Protein AF-X0STM4-F1 (afdb_monomer)

pLDDT: mean 81.21, std 16.8, range [36.16, 96.81]

Nearest PDB structures (foldseek):
  4l4u-assembly1_A-2  TM=7.557E-01  e=5.645E-04  Aquifex aeolicus VF5
  1dbw-assembly2_B  TM=6.525E-01  e=2.126E-03  Sinorhizobium meliloti
  6swl-assembly2_B  TM=6.827E-01  e=7.056E-03  Geobacillus stearothermophilus
  3f7a-assembly1_A  TM=6.400E-01  e=3.997E-03  Pseudomonas aeruginosa
  3f7a-assembly1_B  TM=6.218E-01  e=8.006E-03  Pseudomonas aeruginosa

Mean predicted aligned error: 7.78 Å

Solvent-accessible surface area (backbone atoms only — not comparable to full-atom values): 7957 Å² total; per-residue (Å²): 134,85,77,78,78,85,72,67,66,60,33,35,39,40,41,40,48,87,86,36,68,68,45,47,50,49,52,50,53,37,49,76,72,69,43,54,68,48,82,19,71,40,61,68,56,42,50,54,55,50,74,72,52,88,76,52,46,34,36,38,37,33,41,43,72,66,57,36,70,64,80,40,54,54,46,51,53,36,40,77,68,68,31,45,41,39,25,42,46,62,90,88,42,80,89,40,54,70,55,53,50,57,43,45,75,47,70,33,46,76,33,76,49,81,77,54,51,57,58,55,52,50,57,53,60,71,64,50,80,74,76,84,80,79,88,126

Structure (mmCIF, N/CA/C/O backbone):
data_AF-X0STM4-F1
#
_entry.id   AF-X0STM4-F1
#
loop_
_atom_site.group_PDB
_atom_site.id
_atom_site.type_symbol
_atom_site.label_atom_id
_atom_site.label_alt_id
_atom_site.label_comp_id
_atom_site.label_asym_id
_atom_site.label_entity_id
_atom_site.label_seq_id
_atom_site.pdbx_PDB_ins_code
_atom_site.Cartn_x
_atom_site.Cartn_y
_atom_site.Cartn_z
_atom_site.occupancy
_atom_site.B_iso_or_equiv
_atom_site.auth_seq_id
_atom_site.auth_comp_id
_atom_site.auth_asym_id
_atom_site.auth_atom_id
_atom_site.pdbx_PDB_model_num
ATOM 1 N N . MET A 1 1 ? -15.332 -10.394 30.624 1.00 36.81 1 MET A N 1
ATOM 2 C CA . MET A 1 1 ? -15.419 -10.457 29.145 1.00 36.81 1 MET A CA 1
ATOM 3 C C . MET A 1 1 ? -15.207 -9.053 28.609 1.00 36.81 1 MET A C 1
ATOM 5 O O . MET A 1 1 ? -16.151 -8.272 28.599 1.00 36.81 1 MET A O 1
ATOM 9 N N . GLY A 1 2 ? -13.966 -8.703 28.261 1.00 36.59 2 GLY A N 1
ATOM 10 C CA . GLY A 1 2 ? -13.663 -7.409 27.650 1.00 36.59 2 GLY A CA 1
ATOM 11 C C . GLY A 1 2 ? -14.336 -7.312 26.284 1.00 36.59 2 GLY A C 1
ATOM 12 O O . GLY A 1 2 ? -14.227 -8.229 25.470 1.00 36.59 2 GLY A O 1
ATOM 13 N N . LYS A 1 3 ? -15.093 -6.240 26.055 1.00 36.16 3 LYS A N 1
ATOM 14 C CA . LYS A 1 3 ? -15.636 -5.920 24.735 1.00 36.16 3 LYS A CA 1
ATOM 15 C C . LYS A 1 3 ? -14.499 -5.309 23.918 1.00 36.16 3 LYS A C 1
ATOM 17 O O . LYS A 1 3 ? -13.994 -4.257 24.289 1.00 36.16 3 LYS A O 1
ATOM 22 N N . PHE A 1 4 ? -14.104 -5.967 22.831 1.00 38.66 4 PHE A N 1
ATOM 23 C CA . PHE A 1 4 ? -13.282 -5.340 21.798 1.00 38.66 4 PHE A CA 1
ATOM 24 C C . PHE A 1 4 ? -14.037 -4.123 21.260 1.00 38.66 4 PHE A C 1
ATOM 26 O O . PHE A 1 4 ? -15.178 -4.271 20.821 1.00 38.66 4 PHE A O 1
ATOM 33 N N . SER A 1 5 ? -13.422 -2.942 21.278 1.00 39.78 5 SER A N 1
ATOM 34 C CA . SER A 1 5 ? -13.882 -1.834 20.441 1.00 39.78 5 SER A CA 1
ATOM 35 C C . SER A 1 5 ? -13.551 -2.206 18.989 1.00 39.78 5 SER A C 1
ATOM 37 O O . SER A 1 5 ? -12.372 -2.341 18.662 1.00 39.78 5 SER A O 1
ATOM 39 N N . PRO A 1 6 ? -14.540 -2.430 18.108 1.00 45.16 6 PRO A N 1
ATOM 40 C CA . PRO A 1 6 ? -14.323 -2.904 16.737 1.00 45.16 6 PRO A CA 1
ATOM 41 C C . PRO A 1 6 ? -13.684 -1.855 15.800 1.00 45.16 6 PRO A C 1
ATOM 43 O O . PRO A 1 6 ? -13.515 -2.116 14.611 1.00 45.16 6 PRO A O 1
ATOM 46 N N . ASP A 1 7 ? -13.316 -0.682 16.318 1.00 49.53 7 ASP A N 1
ATOM 47 C CA . ASP A 1 7 ? -13.129 0.542 15.533 1.00 49.53 7 ASP A CA 1
ATOM 48 C C . ASP A 1 7 ? -11.681 0.834 15.085 1.00 49.53 7 ASP A C 1
ATOM 50 O O . ASP A 1 7 ? -11.424 1.896 14.526 1.00 49.53 7 ASP A O 1
ATOM 54 N N . MET A 1 8 ? -10.720 -0.079 15.284 1.00 58.56 8 MET A N 1
ATOM 55 C CA . MET A 1 8 ? -9.301 0.156 14.929 1.00 58.56 8 MET A CA 1
ATOM 56 C C . MET A 1 8 ? -8.612 -0.999 14.181 1.00 58.56 8 MET A C 1
ATOM 58 O O . MET A 1 8 ? -7.390 -1.139 14.237 1.00 58.56 8 MET A O 1
ATOM 62 N N . GLN A 1 9 ? -9.359 -1.825 13.443 1.00 76.75 9 GLN A N 1
ATOM 63 C CA . GLN A 1 9 ? -8.723 -2.802 12.550 1.00 76.75 9 GLN A CA 1
ATOM 64 C C . GLN A 1 9 ? -8.024 -2.101 11.379 1.00 76.75 9 GLN A C 1
ATOM 66 O O . GLN A 1 9 ? -8.617 -1.255 10.709 1.00 76.75 9 GLN A O 1
ATOM 71 N N . LEU A 1 10 ? -6.763 -2.478 11.138 1.00 86.25 10 LEU A N 1
ATOM 72 C CA . LEU A 1 10 ? -5.997 -2.037 9.978 1.00 86.25 10 LEU A CA 1
ATOM 73 C C . LEU A 1 10 ? -6.745 -2.429 8.699 1.00 86.25 10 LEU A C 1
ATOM 75 O O . LEU A 1 10 ? -7.103 -3.590 8.497 1.00 86.25 10 LEU A O 1
ATOM 79 N N . TYR A 1 11 ? -6.977 -1.447 7.843 1.00 90.38 11 TYR A N 1
ATOM 80 C CA . TYR A 1 11 ? -7.672 -1.604 6.576 1.00 90.38 11 TYR A CA 1
ATOM 81 C C . TYR A 1 11 ? -6.758 -1.169 5.436 1.00 90.38 11 TYR A C 1
ATOM 83 O O . TYR A 1 11 ? -6.119 -0.120 5.521 1.00 90.38 11 TYR A O 1
ATOM 91 N N . ALA A 1 12 ? -6.688 -1.957 4.365 1.00 94.25 12 ALA A N 1
ATOM 92 C CA . ALA A 1 12 ? -5.784 -1.674 3.259 1.00 94.25 12 ALA A CA 1
ATOM 93 C C . ALA A 1 12 ? -6.503 -1.138 2.010 1.00 94.25 12 ALA A C 1
ATOM 95 O O . ALA A 1 12 ? -7.576 -1.594 1.620 1.00 94.25 12 ALA A O 1
ATOM 96 N N . ILE A 1 13 ? -5.876 -0.183 1.334 1.00 95.06 13 ILE A N 1
ATOM 97 C CA . ILE A 1 13 ? -6.258 0.260 -0.006 1.00 95.06 13 ILE A CA 1
ATOM 98 C C . ILE A 1 13 ? -5.121 -0.133 -0.938 1.00 95.06 13 ILE A C 1
ATOM 100 O O . ILE A 1 13 ? -4.030 0.426 -0.854 1.00 95.06 13 ILE A O 1
ATOM 104 N N . VAL A 1 14 ? -5.373 -1.090 -1.824 1.00 96.56 14 VAL A N 1
ATOM 105 C CA . VAL A 1 14 ? -4.402 -1.520 -2.834 1.00 96.56 14 VAL A CA 1
ATOM 106 C C . VAL A 1 14 ? -4.652 -0.723 -4.105 1.00 96.56 14 VAL A C 1
ATOM 108 O O . VAL A 1 14 ? -5.790 -0.631 -4.559 1.00 96.56 14 VAL A O 1
ATOM 111 N N . VAL A 1 15 ? -3.607 -0.129 -4.671 1.00 95.12 15 VAL A N 1
ATOM 112 C CA . VAL A 1 15 ? -3.684 0.751 -5.838 1.00 95.12 15 VAL A CA 1
ATOM 113 C C . VAL A 1 15 ? -2.929 0.116 -7.000 1.00 95.12 15 VAL A C 1
ATOM 115 O O . VAL A 1 15 ? -1.712 -0.055 -6.927 1.00 95.12 15 VAL A O 1
ATOM 118 N N . GLY A 1 16 ? -3.652 -0.229 -8.065 1.00 93.50 16 GLY A N 1
ATOM 119 C CA . GLY A 1 16 ? -3.102 -0.906 -9.236 1.00 93.50 1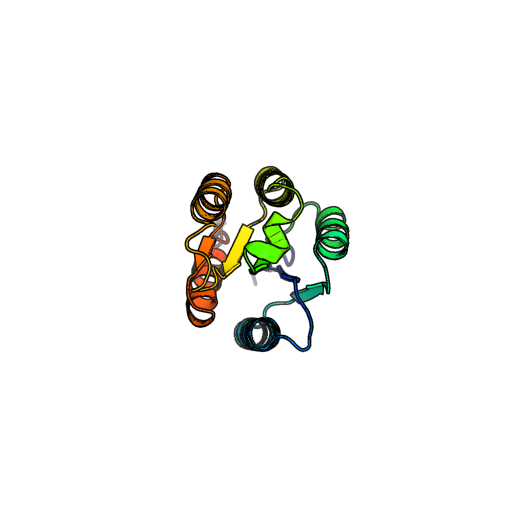6 GLY A CA 1
ATOM 120 C C . GLY A 1 16 ? -4.138 -1.714 -10.016 1.00 93.50 16 GLY A C 1
ATOM 121 O O . GLY A 1 16 ? -5.293 -1.847 -9.617 1.00 93.50 16 GLY A O 1
ATOM 122 N N . SER A 1 17 ? -3.716 -2.258 -11.155 1.00 93.38 17 SER A N 1
ATOM 123 C CA . SER A 1 17 ? -4.557 -3.133 -11.978 1.00 93.38 17 SER A CA 1
ATOM 124 C C . SER A 1 17 ? -4.714 -4.510 -11.331 1.00 93.38 17 SER A C 1
ATOM 126 O O . SER A 1 17 ? -3.734 -5.079 -10.863 1.00 93.38 17 SER A O 1
ATOM 128 N N . SER A 1 18 ? -5.908 -5.108 -11.387 1.00 91.25 18 SER A N 1
ATOM 129 C CA . SER A 1 18 ? -6.123 -6.502 -10.956 1.00 91.25 18 SER A CA 1
ATOM 130 C C . SER A 1 18 ? -5.373 -7.535 -11.804 1.00 91.25 18 SER A C 1
ATOM 132 O O . SER A 1 18 ? -5.297 -8.693 -11.411 1.00 91.25 18 SER A O 1
ATOM 134 N N . ALA A 1 19 ? -4.850 -7.134 -12.966 1.00 92.94 19 ALA A N 1
ATOM 135 C CA . ALA A 1 19 ? -3.999 -7.966 -13.811 1.00 92.94 19 ALA A CA 1
ATOM 136 C C . ALA A 1 19 ? -2.499 -7.830 -13.479 1.00 92.94 19 ALA A C 1
ATOM 138 O O . ALA A 1 19 ? -1.683 -8.515 -14.089 1.00 92.94 19 ALA A O 1
ATOM 139 N N . ASP A 1 20 ? -2.123 -6.926 -12.569 1.00 92.44 20 ASP A N 1
ATOM 140 C CA . ASP A 1 20 ? -0.736 -6.747 -12.138 1.00 92.44 20 ASP A CA 1
ATOM 141 C C . ASP A 1 20 ? -0.373 -7.807 -11.085 1.00 92.44 20 ASP A C 1
ATOM 143 O O . ASP A 1 20 ? -1.016 -7.910 -10.038 1.00 92.44 20 ASP A O 1
ATOM 147 N N . GLU A 1 21 ? 0.690 -8.571 -11.337 1.00 93.38 21 GLU A N 1
ATOM 148 C CA . GLU A 1 21 ? 1.191 -9.608 -10.428 1.00 93.38 21 GLU A CA 1
ATOM 149 C C . GLU A 1 21 ? 1.507 -9.069 -9.027 1.00 93.38 21 GLU A C 1
ATOM 151 O O . GLU A 1 21 ? 1.237 -9.744 -8.034 1.00 93.38 21 GLU A O 1
ATOM 156 N N . PHE A 1 22 ? 2.014 -7.837 -8.922 1.00 93.25 22 PHE A N 1
ATOM 157 C CA . PHE A 1 22 ? 2.259 -7.185 -7.634 1.00 93.25 22 PHE A CA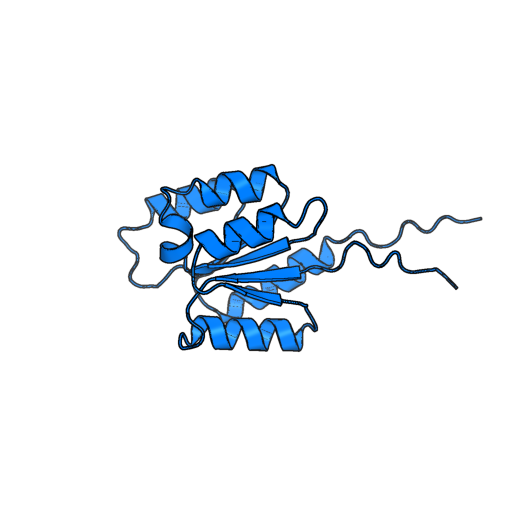 1
ATOM 158 C C . PHE A 1 22 ? 0.967 -6.979 -6.844 1.00 93.25 22 PHE A C 1
ATOM 160 O O . PHE A 1 22 ? 0.930 -7.194 -5.630 1.00 93.25 22 PHE A O 1
ATOM 167 N N . VAL A 1 23 ? -0.100 -6.570 -7.530 1.00 95.12 23 VAL A N 1
ATOM 168 C CA . VAL A 1 23 ? -1.410 -6.340 -6.919 1.00 95.12 23 VAL A CA 1
ATOM 169 C C . VAL A 1 23 ? -2.008 -7.666 -6.470 1.00 95.12 23 VAL A C 1
ATOM 171 O O . VAL A 1 23 ? -2.446 -7.767 -5.326 1.00 95.12 23 VAL A O 1
ATOM 174 N N . CYS A 1 24 ? -1.963 -8.697 -7.319 1.00 95.88 24 CYS A N 1
ATOM 175 C CA . CYS A 1 24 ? -2.418 -10.040 -6.958 1.00 95.88 24 CYS A CA 1
ATOM 176 C C . CYS A 1 24 ? -1.659 -10.585 -5.743 1.00 95.88 24 CYS A C 1
ATOM 178 O O . CYS A 1 24 ? -2.280 -11.065 -4.796 1.00 95.88 24 CYS A O 1
ATOM 180 N N . TYR A 1 25 ? -0.328 -10.466 -5.744 1.00 95.88 25 TYR A N 1
ATOM 181 C CA . TYR A 1 25 ? 0.513 -10.865 -4.619 1.00 95.88 25 TYR A CA 1
ATOM 182 C C . TYR A 1 25 ? 0.114 -10.132 -3.334 1.00 95.88 25 TYR A C 1
ATOM 184 O O . TYR A 1 25 ? -0.128 -10.763 -2.309 1.00 95.88 25 TYR A O 1
ATOM 192 N N . THR A 1 26 ? -0.020 -8.807 -3.406 1.00 96.38 26 THR A N 1
ATOM 193 C CA . THR A 1 26 ? -0.388 -7.966 -2.260 1.00 96.38 26 THR A CA 1
ATOM 194 C C . THR A 1 26 ? -1.763 -8.339 -1.710 1.00 96.38 26 THR A C 1
ATOM 196 O O . THR A 1 26 ? -1.929 -8.449 -0.502 1.00 96.38 26 THR A O 1
ATOM 199 N N . MET A 1 27 ? -2.757 -8.560 -2.573 1.00 96.62 27 MET A N 1
ATOM 200 C CA . MET A 1 27 ? -4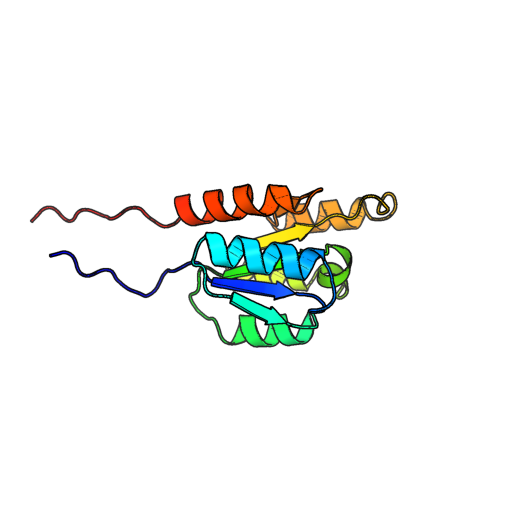.103 -8.953 -2.146 1.00 96.62 27 MET A CA 1
ATOM 201 C C . MET A 1 27 ? -4.111 -10.321 -1.458 1.00 96.62 27 MET A C 1
ATOM 203 O O . MET A 1 27 ? -4.772 -10.471 -0.432 1.00 96.62 27 MET A O 1
ATOM 207 N N . ASN A 1 28 ? -3.365 -11.294 -1.989 1.00 96.69 28 ASN A N 1
ATOM 208 C CA . ASN A 1 28 ? -3.230 -12.609 -1.363 1.00 96.69 28 ASN A CA 1
ATOM 209 C C . ASN A 1 28 ? -2.564 -12.490 0.010 1.00 9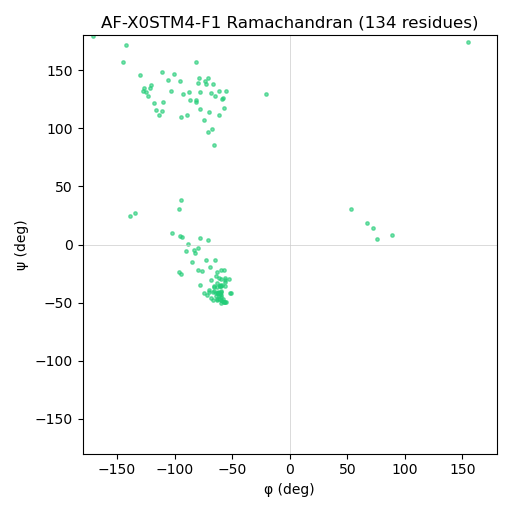6.69 28 ASN A C 1
ATOM 211 O O . ASN A 1 28 ? -3.118 -12.970 0.992 1.00 96.69 28 ASN A O 1
ATOM 215 N N . LEU A 1 29 ? -1.451 -11.754 0.090 1.00 96.06 29 LEU A N 1
ATOM 216 C CA . LEU A 1 29 ? -0.750 -11.490 1.343 1.00 96.06 29 LEU A CA 1
ATOM 217 C C . LEU A 1 29 ? -1.683 -10.852 2.382 1.00 96.06 29 LEU A C 1
ATOM 219 O O . LEU A 1 29 ? -1.780 -11.328 3.504 1.00 96.06 29 LEU A O 1
ATOM 223 N N . LEU A 1 30 ? -2.417 -9.797 2.023 1.00 95.06 30 LEU A N 1
ATOM 224 C CA . LEU A 1 30 ? -3.373 -9.161 2.936 1.00 95.06 30 LEU A CA 1
ATOM 225 C C . LEU A 1 30 ? -4.481 -10.128 3.384 1.00 95.06 30 LEU A C 1
ATOM 227 O O . LEU A 1 30 ? -4.905 -10.074 4.540 1.00 95.06 30 LEU A O 1
ATOM 231 N N . GLY A 1 31 ? -4.921 -11.014 2.486 1.00 94.25 31 GLY A N 1
ATOM 232 C CA . GLY A 1 31 ? -5.854 -12.097 2.787 1.00 94.25 31 GLY A CA 1
ATOM 233 C C . GLY A 1 31 ? -5.301 -13.093 3.807 1.00 94.25 31 GLY A C 1
ATOM 234 O O . GLY A 1 31 ? -6.020 -13.449 4.739 1.00 94.25 31 GLY A O 1
ATOM 235 N N . ASP A 1 32 ? -4.024 -13.466 3.697 1.00 94.12 32 ASP A N 1
ATOM 236 C CA . ASP A 1 32 ? -3.343 -14.354 4.650 1.00 94.12 32 ASP A CA 1
ATOM 237 C C . ASP A 1 32 ? -3.257 -13.732 6.055 1.00 94.12 32 ASP A C 1
ATOM 239 O O . ASP A 1 32 ? -3.379 -14.433 7.060 1.00 94.12 32 ASP A O 1
ATOM 243 N N . TYR A 1 33 ? -3.130 -12.403 6.139 1.00 89.38 33 TYR A N 1
ATOM 244 C CA . TYR A 1 33 ? -3.214 -11.647 7.397 1.00 89.38 33 TYR A CA 1
ATOM 245 C C . TYR A 1 33 ? -4.660 -11.402 7.878 1.00 89.38 33 TYR A C 1
ATOM 247 O O . TYR A 1 33 ? -4.865 -10.808 8.938 1.00 89.38 33 TYR A O 1
ATOM 255 N N . GLY A 1 34 ? -5.679 -11.817 7.117 1.00 90.44 34 GLY A N 1
ATOM 256 C CA . GLY A 1 34 ? -7.090 -11.583 7.437 1.00 90.44 34 GLY A CA 1
ATOM 257 C C . GLY A 1 34 ? -7.517 -10.112 7.369 1.00 90.44 34 GLY A C 1
ATOM 258 O O . GLY A 1 34 ? -8.540 -9.740 7.952 1.00 90.44 34 GLY A O 1
ATOM 259 N N . LEU A 1 35 ? -6.749 -9.258 6.685 1.00 91.00 35 LEU A N 1
ATOM 260 C CA . LEU A 1 35 ? -7.037 -7.830 6.582 1.00 91.00 35 LEU A CA 1
ATOM 261 C C . LEU A 1 35 ? -8.115 -7.555 5.541 1.00 91.00 35 LEU A C 1
ATOM 263 O O . LEU A 1 35 ? -8.113 -8.094 4.435 1.00 91.00 35 LEU A O 1
ATOM 267 N N . LYS A 1 36 ? -9.023 -6.639 5.876 1.00 92.19 36 LYS A N 1
ATOM 268 C CA . LYS A 1 36 ? -9.964 -6.095 4.897 1.00 92.19 36 LYS A CA 1
ATOM 269 C C . LYS A 1 36 ? -9.218 -5.162 3.954 1.00 92.19 36 LYS A C 1
ATOM 271 O O . LYS A 1 36 ? -8.427 -4.331 4.405 1.00 92.19 36 LYS A O 1
ATOM 276 N N . PHE A 1 37 ? -9.526 -5.251 2.666 1.00 93.94 37 PHE A N 1
ATOM 277 C CA . PHE A 1 37 ? -8.951 -4.358 1.673 1.00 93.94 37 PHE A CA 1
ATOM 278 C C . PHE A 1 37 ? -9.926 -3.997 0.551 1.00 93.94 37 PHE A C 1
ATOM 280 O O . PHE A 1 37 ? -10.868 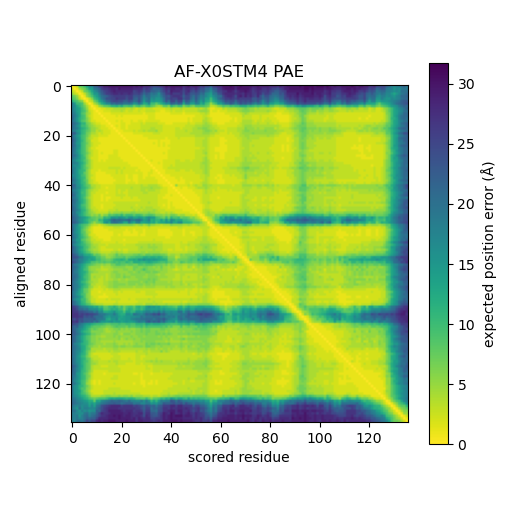-4.738 0.266 1.00 93.94 37 PHE A O 1
ATOM 287 N N . ILE A 1 38 ? -9.673 -2.865 -0.111 1.00 95.31 38 ILE A N 1
ATOM 288 C CA . ILE A 1 38 ? -10.288 -2.508 -1.397 1.00 95.31 38 ILE A CA 1
ATOM 289 C C . ILE A 1 38 ? -9.197 -2.324 -2.443 1.00 95.31 38 ILE A C 1
ATOM 291 O O . ILE A 1 38 ? -8.179 -1.678 -2.197 1.00 95.31 38 ILE A O 1
ATOM 295 N N . LEU A 1 39 ? -9.459 -2.859 -3.635 1.00 96.81 39 LEU A N 1
ATOM 296 C CA . LEU A 1 39 ? -8.677 -2.584 -4.828 1.00 96.81 39 LEU A CA 1
ATOM 297 C C . LEU A 1 39 ? -9.197 -1.321 -5.528 1.00 96.81 39 LEU A C 1
ATOM 299 O O . LEU A 1 39 ? -10.370 -1.234 -5.898 1.00 96.81 39 LEU A O 1
ATOM 303 N N . CYS A 1 40 ? -8.299 -0.367 -5.732 1.00 95.25 40 CYS A N 1
ATOM 304 C CA . CYS A 1 40 ? -8.491 0.811 -6.561 1.00 95.25 40 CYS A CA 1
ATOM 305 C C . CYS A 1 40 ? -7.613 0.684 -7.808 1.00 95.25 40 CYS A C 1
ATOM 307 O O . CYS A 1 40 ? -6.396 0.568 -7.718 1.00 95.25 40 CYS A O 1
ATOM 309 N N . ASP A 1 41 ? -8.234 0.737 -8.976 1.00 92.25 41 ASP A N 1
ATOM 310 C CA . ASP A 1 41 ? -7.577 0.692 -10.282 1.00 92.25 41 ASP A CA 1
ATOM 311 C C . ASP A 1 41 ? -6.668 1.904 -10.535 1.00 92.25 41 ASP A C 1
ATOM 313 O O . ASP A 1 41 ? -5.655 1.797 -11.231 1.00 92.25 41 ASP A O 1
ATOM 317 N N . ASP A 1 42 ? -6.970 3.041 -9.906 1.00 88.62 42 ASP A N 1
ATOM 318 C CA . ASP A 1 42 ? -6.152 4.245 -9.961 1.00 88.62 42 ASP A CA 1
ATOM 319 C C . ASP A 1 42 ? -6.089 5.014 -8.627 1.00 88.62 42 ASP A C 1
ATOM 321 O O . ASP A 1 42 ? -6.778 4.723 -7.645 1.00 88.62 42 ASP A O 1
ATOM 325 N N . ILE A 1 43 ? -5.212 6.023 -8.605 1.00 88.44 43 ILE A N 1
ATOM 326 C CA . ILE A 1 43 ? -4.965 6.875 -7.440 1.00 88.44 43 ILE A CA 1
ATOM 327 C C . ILE A 1 43 ? -6.158 7.779 -7.093 1.00 88.44 43 ILE A C 1
ATOM 329 O O . ILE A 1 43 ? -6.375 8.083 -5.923 1.00 88.44 43 ILE A O 1
ATOM 333 N N . TYR A 1 44 ? -6.959 8.197 -8.074 1.00 88.50 44 TYR A N 1
ATOM 334 C CA . TYR A 1 44 ? -8.096 9.093 -7.853 1.00 88.50 44 TYR A CA 1
ATOM 335 C C . TYR A 1 44 ? -9.210 8.380 -7.099 1.00 88.50 44 TYR A C 1
ATOM 337 O O . TYR A 1 44 ? -9.783 8.930 -6.154 1.00 88.50 44 TYR A O 1
ATOM 345 N N . ARG A 1 45 ? -9.466 7.121 -7.457 1.00 90.75 45 ARG A N 1
ATOM 346 C CA . ARG A 1 45 ? -10.376 6.260 -6.712 1.00 90.75 45 ARG A CA 1
ATOM 347 C C . ARG A 1 45 ? -9.875 6.017 -5.289 1.00 90.75 45 ARG A C 1
ATOM 349 O O . ARG A 1 45 ? -10.664 6.132 -4.354 1.00 90.75 45 ARG A O 1
ATOM 356 N N . ALA A 1 46 ? -8.572 5.785 -5.112 1.00 90.56 46 ALA A N 1
ATOM 357 C CA . ALA A 1 46 ? -7.969 5.642 -3.787 1.00 90.56 46 ALA A CA 1
ATOM 358 C C . ALA A 1 46 ? -8.163 6.900 -2.923 1.00 90.56 46 ALA A C 1
ATOM 360 O O . ALA A 1 46 ? -8.560 6.792 -1.766 1.00 90.56 46 ALA A O 1
ATOM 361 N N . VAL A 1 47 ? -7.974 8.101 -3.485 1.00 88.56 47 VAL A N 1
ATOM 362 C CA . VAL A 1 47 ? -8.262 9.375 -2.797 1.00 88.56 47 VAL A CA 1
ATOM 363 C C . VAL A 1 47 ? -9.736 9.474 -2.396 1.00 88.56 47 VAL A C 1
ATOM 365 O O . VAL A 1 47 ? -10.040 9.918 -1.288 1.00 88.56 47 VAL A O 1
ATOM 368 N N . GLY A 1 48 ? -10.651 9.044 -3.267 1.00 89.12 48 GLY A N 1
ATOM 369 C CA . GLY A 1 48 ? -12.080 8.989 -2.962 1.00 89.12 48 GLY A CA 1
ATOM 370 C C . GLY A 1 48 ? -12.404 8.070 -1.781 1.00 89.12 48 GLY A C 1
ATOM 371 O O . GLY A 1 48 ? -13.206 8.439 -0.925 1.00 89.12 48 GLY A O 1
ATOM 372 N N . GLU A 1 49 ? -11.759 6.906 -1.696 1.00 89.69 49 GLU A N 1
ATOM 373 C CA . GLU A 1 49 ? -11.912 5.986 -0.562 1.00 89.69 49 GLU A CA 1
ATOM 374 C C . GLU A 1 49 ? -11.269 6.522 0.722 1.00 89.69 49 GLU A C 1
ATOM 376 O O . GLU A 1 49 ? -11.860 6.419 1.799 1.00 89.69 49 GLU A O 1
ATOM 381 N N . LEU A 1 50 ? -10.104 7.166 0.628 1.00 87.56 50 LEU A N 1
ATOM 382 C CA . LEU A 1 50 ? -9.469 7.823 1.772 1.00 87.56 50 LEU A CA 1
ATOM 383 C C . LEU A 1 50 ? -10.361 8.923 2.354 1.00 87.56 50 LEU A C 1
ATOM 385 O O . LEU A 1 50 ? -10.538 8.983 3.563 1.00 87.56 50 LEU A O 1
ATOM 389 N N . ALA A 1 51 ? -11.004 9.739 1.514 1.00 85.62 51 ALA A N 1
ATOM 390 C CA . ALA A 1 51 ? -11.888 10.815 1.969 1.00 85.62 51 ALA A CA 1
ATOM 391 C C . ALA A 1 51 ? -13.125 10.320 2.749 1.00 85.62 51 ALA A C 1
ATOM 393 O O . ALA A 1 51 ? -13.707 11.073 3.536 1.00 85.62 51 ALA A O 1
ATOM 394 N N . LYS A 1 52 ? -13.541 9.065 2.534 1.00 84.62 52 LYS A N 1
ATOM 395 C CA . LYS A 1 52 ? -14.643 8.428 3.276 1.00 84.62 52 LYS A CA 1
ATOM 396 C C . LYS A 1 52 ? -14.205 7.933 4.656 1.00 84.62 52 LYS A C 1
ATOM 398 O O . LYS A 1 52 ? -15.049 7.777 5.535 1.00 84.62 52 LYS A O 1
ATOM 403 N N . ASN A 1 53 ? -12.910 7.705 4.857 1.00 78.88 53 ASN A N 1
ATOM 404 C CA . ASN A 1 53 ? -12.348 7.219 6.108 1.00 78.88 53 ASN A CA 1
ATOM 405 C C . ASN A 1 53 ? -11.872 8.407 6.945 1.00 78.88 53 ASN A C 1
ATOM 407 O O . ASN A 1 53 ? -10.904 9.064 6.593 1.00 78.88 53 ASN A O 1
ATOM 411 N N . ARG A 1 54 ? -12.559 8.712 8.052 1.00 63.53 54 ARG A N 1
ATOM 412 C CA . ARG A 1 54 ? -12.187 9.855 8.909 1.00 63.53 54 ARG A CA 1
ATOM 413 C C . ARG A 1 54 ? -11.306 9.491 10.106 1.00 63.53 54 ARG A C 1
ATOM 415 O O . ARG A 1 54 ? -10.577 10.353 10.571 1.00 63.53 54 ARG A O 1
ATOM 422 N N . ASN A 1 55 ? -11.333 8.234 10.560 1.00 61.19 55 ASN A N 1
ATOM 423 C CA . ASN A 1 55 ? -10.689 7.798 11.811 1.00 61.19 55 ASN A CA 1
ATOM 424 C C . ASN A 1 55 ? -9.965 6.433 11.688 1.00 61.19 55 ASN A C 1
ATOM 426 O O . ASN A 1 55 ? -9.846 5.707 12.670 1.00 61.19 55 ASN A O 1
ATOM 430 N N . GLY A 1 56 ? -9.550 6.026 10.485 1.00 65.00 56 GLY A N 1
ATOM 431 C CA . GLY A 1 56 ? -9.078 4.658 10.243 1.00 65.00 56 GLY A CA 1
ATOM 432 C C . GLY A 1 56 ? -7.561 4.482 10.323 1.00 65.00 56 GLY A C 1
ATOM 433 O O . GLY A 1 56 ? -6.816 5.279 9.759 1.00 65.00 56 GLY A O 1
ATOM 434 N N . ASN A 1 57 ? -7.116 3.364 10.907 1.00 84.81 57 ASN A N 1
ATOM 435 C CA . ASN A 1 57 ? -5.811 2.769 10.608 1.00 84.81 57 ASN A CA 1
ATOM 436 C C . ASN A 1 57 ? -5.836 2.288 9.148 1.00 84.81 57 ASN A C 1
ATOM 438 O O . ASN A 1 57 ? -6.190 1.142 8.876 1.00 84.81 57 ASN A O 1
ATOM 442 N N . VAL A 1 58 ? -5.539 3.179 8.199 1.00 91.06 58 VAL A N 1
ATOM 443 C CA . VAL A 1 58 ? -5.530 2.855 6.765 1.00 91.06 58 VAL A CA 1
ATOM 444 C C . VAL A 1 58 ? -4.100 2.686 6.270 1.00 91.06 58 VAL A C 1
ATOM 446 O O . VAL A 1 58 ? -3.251 3.545 6.510 1.00 91.06 58 VAL A O 1
ATOM 449 N N . LEU A 1 59 ? -3.850 1.600 5.542 1.00 93.50 59 LEU A N 1
ATOM 450 C CA . LEU A 1 59 ? -2.613 1.351 4.812 1.00 93.50 59 LEU A CA 1
ATOM 451 C C . LEU A 1 59 ? -2.870 1.426 3.306 1.00 93.50 59 LEU A C 1
ATOM 453 O O . LEU A 1 59 ? -3.566 0.587 2.745 1.00 93.50 59 LEU A O 1
ATOM 457 N N . VAL A 1 60 ? -2.276 2.401 2.628 1.00 94.50 60 VAL A N 1
ATOM 458 C CA . VAL A 1 60 ? -2.266 2.445 1.162 1.00 94.50 60 VAL A CA 1
ATOM 459 C C . VAL A 1 60 ? -1.069 1.657 0.642 1.00 94.50 60 VAL A C 1
ATOM 461 O O . VAL A 1 60 ? 0.049 1.891 1.094 1.00 94.50 60 VAL A O 1
ATOM 464 N N . ILE A 1 61 ? -1.283 0.765 -0.324 1.00 95.56 61 ILE A N 1
ATOM 465 C CA . ILE A 1 61 ? -0.230 -0.029 -0.965 1.00 95.56 61 ILE A CA 1
ATOM 466 C C . ILE A 1 61 ? -0.273 0.178 -2.476 1.00 95.56 61 ILE A C 1
ATOM 468 O O . ILE A 1 61 ? -1.334 0.072 -3.083 1.00 95.56 61 ILE A O 1
ATOM 472 N N . GLY A 1 62 ? 0.867 0.458 -3.105 1.00 94.31 62 GLY A N 1
ATOM 473 C CA . GLY A 1 62 ? 0.946 0.640 -4.556 1.00 94.31 62 GLY A CA 1
ATOM 474 C C . GLY A 1 62 ? 2.381 0.735 -5.064 1.00 94.31 62 GLY A C 1
ATOM 475 O O . GLY A 1 62 ? 3.334 0.691 -4.291 1.00 94.31 62 GLY A O 1
ATOM 476 N N . ARG A 1 63 ? 2.567 0.898 -6.375 1.00 91.62 63 ARG A N 1
ATOM 477 C CA . ARG A 1 63 ? 3.894 1.203 -6.936 1.00 91.62 63 ARG A CA 1
ATOM 478 C C . ARG A 1 63 ? 4.223 2.681 -6.739 1.00 91.62 63 ARG A C 1
ATOM 480 O O . ARG A 1 63 ? 3.347 3.537 -6.900 1.00 91.62 63 ARG A O 1
ATOM 487 N N . VAL A 1 64 ? 5.492 3.002 -6.467 1.00 89.44 64 VAL A N 1
ATOM 488 C CA . VAL A 1 64 ? 5.958 4.395 -6.293 1.00 89.44 64 VAL A CA 1
ATOM 489 C C . VAL A 1 64 ? 5.538 5.264 -7.478 1.00 89.44 64 VAL A C 1
ATOM 491 O O . VAL A 1 64 ? 5.085 6.391 -7.291 1.00 89.44 64 VAL A O 1
ATOM 494 N N . GLU A 1 65 ? 5.646 4.745 -8.700 1.00 85.56 65 GLU A N 1
ATOM 495 C CA . GLU A 1 65 ? 5.307 5.491 -9.911 1.00 85.56 65 GLU A CA 1
ATOM 496 C C . GLU A 1 65 ? 3.825 5.835 -10.034 1.00 85.56 65 GLU A C 1
ATOM 498 O O . GLU A 1 65 ? 3.487 6.932 -10.476 1.00 85.56 65 GLU A O 1
ATOM 503 N N . GLN A 1 66 ? 2.950 4.930 -9.599 1.00 86.12 66 GLN A N 1
ATOM 504 C CA . GLN A 1 66 ? 1.510 5.121 -9.657 1.00 86.12 66 GLN A CA 1
ATOM 505 C C . GLN A 1 66 ? 1.053 6.110 -8.584 1.00 86.12 66 GLN A C 1
ATOM 507 O O . GLN A 1 66 ? 0.260 7.006 -8.870 1.00 86.12 66 GLN A O 1
ATOM 512 N N . LEU A 1 67 ? 1.607 5.995 -7.377 1.00 86.75 67 LEU A N 1
ATOM 513 C CA . LEU A 1 67 ? 1.272 6.859 -6.246 1.00 86.75 67 LEU A CA 1
ATOM 514 C C . LEU A 1 67 ? 1.904 8.261 -6.354 1.00 86.75 67 LEU A C 1
ATOM 516 O O . LEU A 1 67 ? 1.382 9.231 -5.808 1.00 86.75 67 LEU A O 1
ATOM 520 N N . SER A 1 68 ? 2.990 8.406 -7.119 1.00 84.19 68 SER A N 1
ATOM 521 C CA . SER A 1 68 ? 3.676 9.692 -7.325 1.00 84.19 68 SER A CA 1
ATOM 522 C C . SER A 1 68 ? 3.143 10.523 -8.497 1.00 84.19 68 SER A C 1
ATOM 524 O O . SER A 1 68 ? 3.667 11.615 -8.731 1.00 84.19 68 SER A O 1
ATOM 526 N N . ARG A 1 69 ? 2.120 10.060 -9.240 1.00 80.25 69 ARG A N 1
ATOM 527 C CA . ARG A 1 69 ? 1.626 10.753 -10.454 1.00 80.25 69 ARG A CA 1
ATOM 528 C C . ARG A 1 69 ? 1.216 12.209 -10.205 1.00 80.25 69 ARG A C 1
ATOM 530 O O . ARG A 1 69 ? 1.379 13.033 -11.096 1.00 80.25 69 ARG A O 1
ATOM 537 N N . GLU A 1 70 ? 0.772 12.553 -8.996 1.00 73.56 70 GLU A N 1
ATOM 538 C CA . GLU A 1 70 ? 0.407 13.926 -8.607 1.00 73.56 70 GLU A CA 1
ATOM 539 C C . GLU A 1 70 ? 1.544 14.710 -7.928 1.00 73.56 70 GLU A C 1
ATOM 541 O O . GLU A 1 70 ? 1.321 15.442 -6.961 1.00 73.56 70 GLU A O 1
ATOM 546 N N . HIS A 1 71 ? 2.787 14.535 -8.383 1.00 70.56 71 HIS A N 1
ATOM 547 C CA . HIS A 1 71 ? 3.968 15.186 -7.792 1.00 70.56 71 HIS A CA 1
ATOM 548 C C . HIS A 1 71 ? 4.099 14.956 -6.274 1.00 70.56 71 HIS A C 1
ATOM 550 O O . HIS A 1 71 ? 4.579 15.815 -5.541 1.00 70.56 71 HIS A O 1
ATOM 556 N N . GLY A 1 72 ? 3.625 13.805 -5.797 1.00 70.38 72 GLY A N 1
ATOM 557 C CA . GLY A 1 72 ? 3.687 13.414 -4.391 1.00 70.38 72 GLY A CA 1
ATOM 558 C C . GLY A 1 72 ? 2.682 14.093 -3.449 1.00 70.38 72 GLY A C 1
ATOM 559 O O . GLY A 1 72 ? 2.699 13.801 -2.256 1.00 70.38 72 GLY A O 1
ATOM 560 N N . ARG A 1 73 ? 1.750 14.921 -3.951 1.00 78.19 73 ARG A N 1
ATOM 561 C CA . ARG A 1 73 ? 0.664 15.516 -3.134 1.00 78.19 73 ARG A CA 1
ATOM 562 C C . ARG A 1 73 ? -0.192 14.471 -2.421 1.00 78.19 73 ARG A C 1
ATOM 564 O O . ARG A 1 73 ? -0.714 14.723 -1.339 1.00 78.19 73 ARG A O 1
ATOM 571 N N . PHE A 1 74 ? -0.321 13.297 -3.030 1.00 84.25 74 PHE A N 1
ATOM 572 C CA . PHE A 1 74 ? -0.988 12.150 -2.434 1.00 84.25 74 PHE A CA 1
ATOM 573 C C . PHE A 1 74 ? -0.378 11.770 -1.079 1.00 84.25 74 PHE A C 1
ATOM 575 O O . PHE A 1 74 ? -1.094 11.663 -0.089 1.00 84.25 74 PHE A O 1
ATOM 582 N N . PHE A 1 75 ? 0.947 11.642 -1.014 1.00 82.19 75 PHE A N 1
ATOM 583 C CA . PHE A 1 75 ? 1.648 11.236 0.201 1.00 82.19 75 PHE A CA 1
ATOM 584 C C . PHE A 1 75 ? 1.523 12.261 1.326 1.00 82.19 75 PHE A C 1
ATOM 586 O O . PHE A 1 75 ? 1.364 11.880 2.482 1.00 82.19 75 PHE A O 1
ATOM 593 N N . GLN A 1 76 ? 1.517 13.554 0.987 1.00 80.19 76 GLN A N 1
ATOM 594 C CA . GLN A 1 76 ? 1.250 14.615 1.961 1.00 80.19 76 GLN A CA 1
ATOM 595 C C . GLN A 1 76 ? -0.130 14.436 2.598 1.00 80.19 76 GLN A C 1
ATOM 597 O O . GLN A 1 76 ? -0.230 14.386 3.818 1.00 80.19 76 GLN A O 1
ATOM 602 N N . LYS A 1 77 ? -1.176 14.223 1.788 1.00 82.12 77 LYS A N 1
ATOM 603 C CA . LYS A 1 77 ? -2.531 13.985 2.306 1.00 82.12 77 LYS A CA 1
ATOM 604 C C . LYS A 1 77 ? -2.625 12.725 3.161 1.00 82.12 77 LYS A C 1
ATOM 606 O O . LYS A 1 77 ? -3.313 12.737 4.175 1.00 82.12 77 LYS A O 1
ATOM 611 N N . VAL A 1 78 ? -1.966 11.640 2.759 1.00 84.06 78 VAL A N 1
ATOM 612 C CA . VAL A 1 78 ? -1.932 10.395 3.543 1.00 84.06 78 VAL A CA 1
ATOM 613 C C . VAL A 1 78 ? -1.318 10.659 4.922 1.00 84.06 78 VAL A C 1
ATOM 615 O O . VAL A 1 78 ? -1.931 10.324 5.932 1.00 84.06 78 VAL A O 1
ATOM 618 N N . SER A 1 79 ? -0.178 11.351 4.961 1.00 82.88 79 SER A N 1
ATOM 619 C CA . SER A 1 79 ? 0.523 11.711 6.198 1.00 82.88 79 SER A CA 1
ATOM 620 C C . SER A 1 79 ? -0.300 12.650 7.095 1.00 82.88 79 SER A C 1
ATOM 622 O O . SER A 1 79 ? -0.477 12.377 8.280 1.00 82.88 79 SER A O 1
ATOM 624 N N . GLU A 1 80 ? -0.894 13.708 6.529 1.00 83.69 80 GLU A N 1
ATOM 625 C CA . GLU A 1 80 ? -1.726 14.688 7.254 1.00 83.69 80 GLU A CA 1
ATOM 626 C C . GLU A 1 80 ? -2.954 14.065 7.931 1.00 83.69 80 GLU A C 1
ATOM 628 O O . GLU A 1 80 ? -3.407 14.557 8.962 1.00 83.69 80 GLU A O 1
ATOM 633 N N . ASN A 1 81 ? -3.494 12.983 7.364 1.00 82.69 81 ASN A N 1
ATOM 634 C CA . ASN A 1 81 ? -4.651 12.274 7.913 1.00 82.69 81 ASN A CA 1
ATOM 635 C C . ASN A 1 81 ? -4.256 11.094 8.824 1.00 82.69 81 ASN A C 1
ATOM 637 O O . ASN A 1 81 ? -5.125 10.339 9.255 1.00 82.69 81 ASN A O 1
ATOM 641 N N . GLY A 1 82 ? -2.963 10.921 9.126 1.00 83.56 82 GLY A N 1
ATOM 642 C CA . GLY A 1 82 ? -2.465 9.843 9.989 1.00 83.56 82 GLY A CA 1
ATOM 643 C C . GLY A 1 82 ? -2.503 8.451 9.349 1.00 83.56 82 GLY A C 1
ATOM 644 O O . GLY A 1 82 ? -2.368 7.448 10.048 1.00 83.56 82 GLY A O 1
ATOM 645 N N . PHE A 1 83 ? -2.684 8.369 8.031 1.00 90.12 83 PHE A N 1
ATOM 646 C CA . PHE A 1 83 ? -2.673 7.110 7.296 1.00 90.12 83 PHE A CA 1
ATOM 647 C C . PHE A 1 83 ? -1.239 6.654 7.004 1.00 90.12 83 PHE A C 1
ATOM 649 O O . PHE A 1 83 ? -0.299 7.446 6.951 1.00 90.12 83 PHE A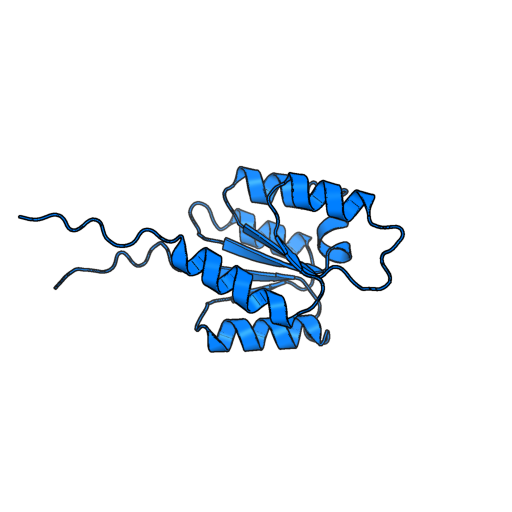 O 1
ATOM 656 N N . SER A 1 84 ? -1.070 5.355 6.777 1.00 91.81 84 SER A N 1
ATOM 657 C CA . SER A 1 84 ? 0.207 4.758 6.385 1.00 91.81 84 SER A CA 1
ATOM 658 C C . SER A 1 84 ? 0.254 4.500 4.881 1.00 91.81 84 SER A C 1
ATOM 660 O O . SER A 1 84 ? -0.753 4.155 4.266 1.00 91.81 84 SER A O 1
ATOM 662 N N . CYS A 1 85 ? 1.440 4.619 4.282 1.00 93.25 85 CYS A N 1
ATOM 663 C CA . CYS A 1 85 ? 1.670 4.280 2.878 1.00 93.25 85 CYS A CA 1
ATOM 664 C C . CYS A 1 85 ? 2.830 3.297 2.749 1.00 93.25 85 CYS A C 1
ATOM 666 O O . CYS A 1 85 ? 3.879 3.525 3.345 1.00 93.25 85 CYS A O 1
ATOM 668 N N . CYS A 1 86 ? 2.673 2.257 1.936 1.00 94.50 86 CYS A N 1
ATOM 669 C CA . CYS A 1 86 ? 3.722 1.321 1.547 1.00 94.50 86 CYS A CA 1
ATOM 670 C C . CYS A 1 86 ? 3.844 1.293 0.022 1.00 94.50 86 CYS A C 1
ATOM 672 O O . CYS A 1 86 ? 2.849 1.135 -0.685 1.00 94.50 86 CYS A O 1
ATOM 674 N N . CYS A 1 87 ? 5.056 1.482 -0.495 1.00 92.62 87 CYS A N 1
ATOM 675 C CA . CYS A 1 87 ? 5.284 1.626 -1.926 1.00 92.62 87 CYS A CA 1
ATOM 676 C C . CYS A 1 87 ? 6.354 0.669 -2.429 1.00 92.62 87 CYS A C 1
ATOM 678 O O . CYS A 1 87 ? 7.454 0.660 -1.884 1.00 92.62 87 CYS A O 1
ATOM 680 N N . LEU A 1 88 ? 6.078 -0.037 -3.525 1.00 92.31 88 LEU A N 1
ATOM 681 C CA . LEU A 1 88 ? 7.099 -0.799 -4.240 1.00 92.31 88 LEU A CA 1
ATOM 682 C C . LEU A 1 88 ? 7.911 0.121 -5.159 1.00 92.31 88 LEU A C 1
ATOM 684 O O . LEU A 1 88 ? 7.352 0.800 -6.030 1.00 92.31 88 LEU A O 1
ATOM 688 N N . ALA A 1 89 ? 9.227 0.142 -4.966 1.00 88.38 89 ALA A N 1
ATOM 689 C CA . ALA A 1 89 ? 10.182 0.781 -5.856 1.00 88.38 89 ALA A CA 1
ATOM 690 C C . ALA A 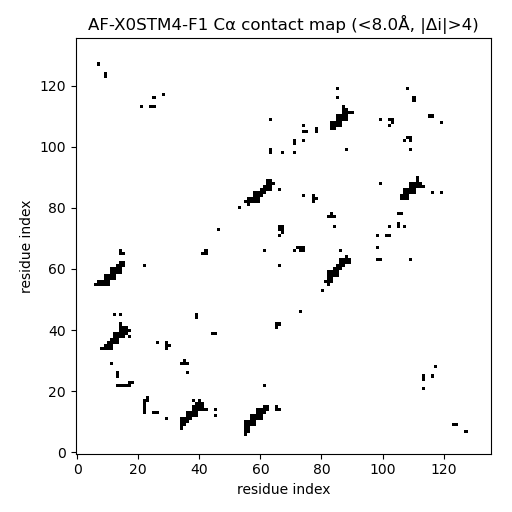1 89 ? 10.639 -0.219 -6.928 1.00 88.38 89 ALA A C 1
ATOM 692 O O . ALA A 1 89 ? 11.354 -1.171 -6.638 1.00 88.38 89 ALA A O 1
ATOM 693 N N . ASP A 1 90 ? 10.258 -0.000 -8.187 1.00 75.31 90 ASP A N 1
ATOM 694 C CA . ASP A 1 90 ? 10.690 -0.885 -9.274 1.00 75.31 90 ASP A CA 1
ATOM 695 C C . ASP A 1 90 ? 12.202 -0.788 -9.516 1.00 75.31 90 ASP A C 1
ATOM 697 O O . ASP A 1 90 ? 12.760 0.310 -9.593 1.00 75.31 90 ASP A O 1
ATOM 701 N N . ALA A 1 91 ? 12.871 -1.920 -9.741 1.00 65.00 91 ALA A N 1
ATOM 702 C CA . ALA A 1 91 ? 14.322 -1.994 -9.950 1.00 65.00 91 ALA A CA 1
ATOM 703 C C . ALA A 1 91 ? 14.849 -1.128 -11.123 1.00 65.00 91 ALA A C 1
ATOM 705 O O . ALA A 1 91 ? 16.012 -0.727 -11.136 1.00 65.00 91 ALA A O 1
ATOM 706 N N . GLY A 1 92 ? 13.997 -0.762 -12.090 1.00 61.75 92 GLY A N 1
ATOM 707 C CA . GLY A 1 92 ? 14.345 0.110 -13.226 1.00 61.75 92 GLY A CA 1
ATOM 708 C C . GLY A 1 92 ? 14.420 1.611 -12.906 1.00 61.75 92 GLY A C 1
ATOM 709 O O . GLY A 1 92 ? 14.572 2.440 -13.804 1.00 61.75 92 GLY A O 1
ATOM 710 N N . SER A 1 93 ? 14.278 2.005 -11.641 1.00 56.00 93 SER A N 1
ATOM 711 C CA . SER A 1 93 ? 13.971 3.380 -11.244 1.00 56.00 93 SER A CA 1
ATOM 712 C C . SER A 1 93 ? 15.181 4.243 -10.852 1.00 56.00 93 SER A C 1
ATOM 714 O O . SER A 1 93 ? 15.043 5.193 -10.083 1.00 56.00 93 SER A O 1
ATOM 716 N N . ALA A 1 94 ? 16.367 4.010 -11.427 1.00 55.22 94 ALA A N 1
ATOM 717 C CA . ALA A 1 94 ? 17.576 4.802 -11.140 1.00 55.22 94 ALA A CA 1
ATOM 718 C C . ALA A 1 94 ? 17.378 6.331 -11.309 1.00 55.22 94 ALA A C 1
ATOM 720 O O . ALA A 1 94 ? 17.969 7.123 -10.573 1.00 55.22 94 ALA A O 1
ATOM 721 N N . HIS A 1 95 ? 16.484 6.755 -12.210 1.00 54.66 95 HIS A N 1
ATOM 722 C CA . HIS A 1 95 ? 16.097 8.161 -12.404 1.00 54.66 95 HIS A CA 1
ATOM 723 C C . HIS A 1 95 ? 15.036 8.682 -11.412 1.00 54.66 95 HIS A C 1
ATOM 725 O O . HIS A 1 95 ? 14.770 9.882 -11.374 1.00 54.66 95 HIS A O 1
ATOM 731 N N . LYS A 1 96 ? 14.458 7.817 -10.572 1.00 68.69 96 LYS A N 1
ATOM 732 C CA . LYS A 1 96 ? 13.400 8.136 -9.599 1.00 68.69 96 LYS A CA 1
ATOM 733 C C . LYS A 1 96 ? 13.916 8.262 -8.158 1.00 68.69 96 LYS A C 1
ATOM 735 O O . LYS A 1 96 ? 13.109 8.428 -7.252 1.00 68.69 96 LYS A O 1
ATOM 740 N N . ARG A 1 97 ? 15.239 8.288 -7.916 1.00 76.62 97 ARG A N 1
ATOM 741 C CA . ARG A 1 97 ? 15.815 8.504 -6.564 1.00 76.62 97 ARG A CA 1
ATOM 742 C C . ARG A 1 97 ? 15.241 9.734 -5.854 1.00 76.62 97 ARG A C 1
ATOM 744 O O . ARG A 1 97 ? 14.924 9.661 -4.676 1.00 76.62 97 ARG A O 1
ATOM 751 N N . LYS A 1 98 ? 15.062 10.846 -6.577 1.00 77.19 98 LYS A N 1
ATOM 752 C CA . LYS A 1 98 ? 14.439 12.063 -6.025 1.00 77.19 98 LYS A CA 1
ATOM 753 C C . LYS A 1 98 ? 12.985 11.838 -5.597 1.00 77.19 98 LYS A C 1
ATOM 755 O O . LYS A 1 98 ? 12.565 12.398 -4.597 1.00 77.19 98 LYS A O 1
ATOM 760 N N . GLN A 1 99 ? 12.233 11.020 -6.335 1.00 78.00 99 GLN A N 1
ATOM 761 C CA . GLN A 1 99 ? 10.852 10.676 -5.987 1.00 78.00 99 GLN A CA 1
ATOM 762 C C . GLN A 1 99 ? 10.816 9.747 -4.774 1.00 78.00 99 GLN A C 1
ATOM 764 O O . GLN A 1 99 ? 10.050 9.994 -3.858 1.00 78.00 99 GLN A O 1
ATOM 769 N N . ILE A 1 100 ? 11.692 8.740 -4.724 1.00 83.88 100 ILE A N 1
ATOM 770 C CA . ILE A 1 100 ? 11.807 7.828 -3.578 1.00 83.88 100 ILE A CA 1
ATOM 771 C C . ILE A 1 100 ? 12.149 8.598 -2.295 1.00 83.88 100 ILE A C 1
ATOM 773 O O . ILE A 1 100 ? 11.505 8.387 -1.274 1.00 83.88 100 ILE A O 1
ATOM 777 N N . LEU A 1 101 ? 13.106 9.532 -2.355 1.00 81.75 101 LEU A N 1
ATOM 778 C CA . LEU A 1 101 ? 13.445 10.386 -1.211 1.00 81.75 101 LEU A CA 1
ATOM 779 C C . LEU A 1 101 ? 12.256 11.243 -0.767 1.00 81.75 101 LEU A C 1
ATOM 781 O O . LEU A 1 101 ? 11.925 11.238 0.413 1.00 81.75 101 LEU A O 1
ATOM 785 N N . ALA A 1 102 ? 11.568 11.900 -1.705 1.00 80.38 102 ALA A N 1
ATOM 786 C CA . ALA A 1 102 ? 10.384 12.696 -1.389 1.00 80.38 102 ALA A CA 1
ATOM 787 C C . ALA A 1 102 ? 9.260 11.851 -0.760 1.00 80.38 102 ALA A C 1
ATOM 789 O O . ALA A 1 102 ? 8.556 12.325 0.123 1.00 80.38 102 ALA A O 1
ATOM 790 N N . VAL A 1 103 ? 9.103 10.592 -1.180 1.00 83.81 103 VAL A N 1
ATOM 791 C CA . VAL A 1 103 ? 8.155 9.647 -0.572 1.00 83.81 103 VAL A CA 1
ATOM 792 C C . VAL A 1 103 ? 8.574 9.302 0.858 1.00 83.81 103 VAL A C 1
ATOM 794 O O . VAL A 1 103 ? 7.755 9.402 1.768 1.00 83.81 103 VAL A O 1
ATOM 797 N N . ILE A 1 104 ? 9.847 8.974 1.090 1.00 85.31 104 ILE A N 1
ATOM 798 C CA . ILE A 1 104 ? 10.362 8.665 2.435 1.00 85.31 104 ILE A CA 1
ATOM 799 C C . ILE A 1 104 ? 10.178 9.851 3.392 1.00 85.31 104 ILE A C 1
ATOM 801 O O . ILE A 1 104 ? 9.778 9.651 4.537 1.00 85.31 104 ILE A O 1
ATOM 805 N N . GLU A 1 105 ? 10.402 11.085 2.929 1.00 85.50 105 GLU A N 1
ATOM 806 C CA . GLU A 1 105 ? 10.232 12.306 3.734 1.00 85.50 105 GLU A CA 1
ATOM 807 C C . GLU A 1 105 ? 8.799 12.497 4.258 1.00 85.50 105 GLU A C 1
ATOM 809 O O . GLU A 1 105 ? 8.601 13.159 5.274 1.00 85.50 105 GLU A O 1
ATOM 814 N N . THR A 1 106 ? 7.796 11.878 3.626 1.00 82.94 106 THR A N 1
ATOM 815 C CA . THR A 1 106 ? 6.403 11.897 4.118 1.00 82.94 106 THR A CA 1
ATOM 816 C C . THR A 1 106 ? 6.100 10.853 5.197 1.00 82.94 106 THR A C 1
ATOM 818 O O . THR A 1 106 ? 4.996 10.840 5.744 1.00 82.94 106 THR A O 1
ATOM 821 N N . GLY A 1 107 ? 7.062 9.976 5.509 1.00 85.06 107 GLY A N 1
ATOM 822 C CA . GLY A 1 107 ? 6.898 8.852 6.433 1.00 85.06 107 GLY A CA 1
ATOM 823 C C . GLY A 1 107 ? 6.396 7.561 5.777 1.00 85.06 107 GLY A C 1
ATOM 824 O O . GLY A 1 107 ? 6.079 6.605 6.484 1.00 85.06 107 GLY A O 1
ATOM 825 N N . ALA A 1 108 ? 6.322 7.513 4.445 1.00 90.12 108 ALA A N 1
ATOM 826 C CA . ALA A 1 108 ? 5.935 6.313 3.714 1.00 90.12 108 ALA A CA 1
ATOM 827 C C . ALA A 1 108 ? 7.026 5.228 3.770 1.00 90.12 108 ALA A C 1
ATOM 829 O O . ALA A 1 108 ? 8.224 5.506 3.690 1.00 90.12 108 ALA A O 1
ATOM 830 N N . PHE A 1 109 ? 6.596 3.972 3.847 1.00 92.12 109 PHE A N 1
ATOM 831 C CA . PHE A 1 109 ? 7.455 2.805 3.694 1.00 92.12 109 PHE A CA 1
ATOM 832 C C . PHE A 1 109 ? 7.750 2.587 2.209 1.00 92.12 109 PHE A C 1
ATOM 834 O O . PHE A 1 109 ? 6.831 2.567 1.389 1.00 92.12 109 PHE A O 1
ATOM 841 N N . VAL A 1 110 ? 9.020 2.398 1.861 1.00 91.62 110 VAL A N 1
ATOM 842 C CA . VAL A 1 110 ? 9.442 2.040 0.503 1.00 91.62 110 VAL A CA 1
ATOM 843 C C . VAL A 1 110 ? 10.113 0.678 0.562 1.00 91.62 110 VAL A C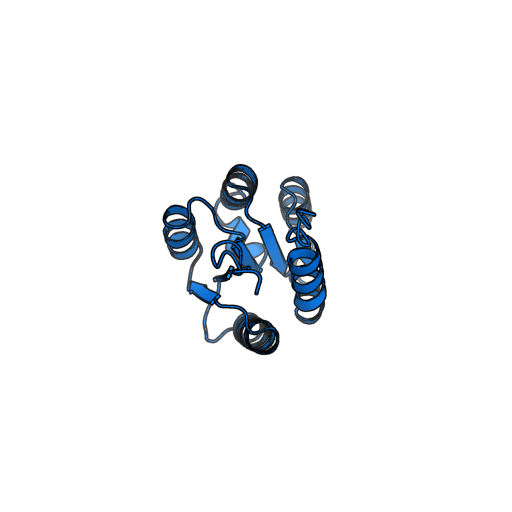 1
ATOM 845 O O . VAL A 1 110 ? 11.085 0.510 1.294 1.00 91.62 110 VAL A O 1
ATOM 848 N N . VAL A 1 111 ? 9.568 -0.267 -0.196 1.00 92.12 111 VAL A N 1
ATOM 849 C CA . VAL A 1 111 ? 10.053 -1.642 -0.325 1.00 92.12 111 VAL A CA 1
ATOM 850 C C . VAL A 1 111 ? 10.613 -1.860 -1.727 1.00 92.12 111 VAL A C 1
ATOM 852 O O . VAL A 1 111 ? 10.155 -1.233 -2.685 1.00 92.12 111 VAL A O 1
ATOM 855 N N . ASN A 1 112 ? 11.610 -2.725 -1.860 1.00 89.56 112 ASN A N 1
ATOM 856 C CA . ASN A 1 112 ? 12.210 -3.091 -3.145 1.00 89.56 112 ASN A CA 1
ATOM 857 C C . ASN A 1 112 ? 11.579 -4.357 -3.722 1.00 89.56 112 ASN A C 1
ATOM 859 O O . ASN A 1 112 ? 11.581 -4.546 -4.938 1.00 89.56 112 ASN A O 1
ATOM 863 N N . GLU A 1 113 ? 11.018 -5.204 -2.858 1.00 90.25 113 GLU A N 1
ATOM 864 C CA . GLU A 1 113 ? 10.396 -6.463 -3.247 1.00 90.25 113 GLU A CA 1
ATOM 865 C C . GLU A 1 113 ? 8.995 -6.602 -2.636 1.00 90.25 113 GLU A C 1
ATOM 867 O O . GLU A 1 113 ? 8.769 -6.173 -1.503 1.00 90.25 113 GLU A O 1
ATOM 872 N N . PRO A 1 114 ? 8.036 -7.233 -3.343 1.00 90.00 114 PRO A N 1
ATOM 873 C CA . PRO A 1 114 ? 6.688 -7.434 -2.810 1.00 90.00 114 PRO A CA 1
ATOM 874 C C . PRO A 1 114 ? 6.669 -8.179 -1.467 1.00 90.00 114 PRO A C 1
ATOM 876 O O . PRO A 1 114 ? 5.822 -7.892 -0.624 1.00 90.00 114 PRO A O 1
ATOM 879 N N . ALA A 1 115 ? 7.618 -9.094 -1.243 1.00 90.00 115 ALA A N 1
ATOM 880 C CA . ALA A 1 115 ? 7.714 -9.884 -0.015 1.00 90.00 115 ALA A CA 1
ATOM 881 C C . ALA A 1 115 ? 7.928 -9.035 1.251 1.00 90.00 115 ALA A C 1
ATOM 883 O O . ALA A 1 115 ? 7.452 -9.399 2.325 1.00 90.00 115 ALA A O 1
ATOM 884 N N . GLU A 1 116 ? 8.562 -7.868 1.128 1.00 93.44 116 GLU A N 1
ATOM 885 C CA . GLU A 1 116 ? 8.832 -6.963 2.252 1.00 93.44 116 GLU A CA 1
ATOM 886 C C . GLU A 1 116 ? 7.556 -6.250 2.755 1.00 93.44 116 GLU A C 1
ATOM 888 O O . GLU A 1 116 ? 7.539 -5.689 3.852 1.00 93.44 116 GLU A O 1
ATOM 893 N N . ILE A 1 117 ? 6.445 -6.290 2.001 1.00 94.12 117 ILE A N 1
ATOM 894 C CA . ILE A 1 117 ? 5.161 -5.707 2.432 1.00 94.12 117 ILE A CA 1
ATOM 895 C C . ILE A 1 117 ? 4.667 -6.358 3.729 1.00 94.12 117 ILE A C 1
ATOM 897 O O . ILE A 1 117 ? 4.105 -5.669 4.583 1.00 94.12 117 ILE A O 1
ATOM 901 N N . GLY A 1 118 ? 4.899 -7.662 3.909 1.00 92.75 118 GLY A N 1
ATOM 902 C CA . GLY A 1 118 ? 4.466 -8.388 5.107 1.00 92.75 118 GLY A CA 1
ATOM 903 C C . GLY A 1 118 ? 5.093 -7.832 6.387 1.00 92.75 118 GLY A C 1
ATOM 904 O O . GLY A 1 118 ? 4.427 -7.716 7.418 1.00 92.75 118 GLY A O 1
ATOM 905 N N . GLU A 1 119 ? 6.346 -7.385 6.312 1.00 93.56 119 GLU A N 1
ATOM 906 C CA . GLU A 1 119 ? 7.037 -6.753 7.438 1.00 93.56 119 GLU A CA 1
ATOM 907 C C . GLU A 1 119 ? 6.404 -5.406 7.801 1.00 93.56 119 GLU A C 1
ATOM 909 O O . GLU A 1 119 ? 6.209 -5.098 8.979 1.00 93.56 119 GLU A O 1
ATOM 914 N N . VAL A 1 120 ? 6.019 -4.614 6.794 1.00 93.25 120 VAL A N 1
ATOM 915 C CA . VAL A 1 120 ? 5.322 -3.336 7.001 1.00 93.25 120 VAL A CA 1
ATOM 916 C C . VAL A 1 120 ? 3.956 -3.563 7.640 1.00 93.25 120 VAL A C 1
ATOM 918 O O . VAL A 1 120 ? 3.607 -2.867 8.595 1.00 93.25 120 VAL A O 1
ATOM 921 N N . VAL A 1 121 ? 3.199 -4.549 7.152 1.00 92.62 121 VAL A N 1
ATOM 922 C CA . VAL A 1 121 ? 1.895 -4.920 7.716 1.00 92.62 121 VAL A CA 1
ATOM 923 C C . VAL A 1 121 ? 2.044 -5.336 9.178 1.00 92.62 121 VAL A C 1
ATOM 925 O O . VAL A 1 121 ? 1.359 -4.784 10.036 1.00 92.62 121 VAL A O 1
ATOM 928 N N . THR A 1 122 ? 2.985 -6.233 9.476 1.00 92.25 122 THR A N 1
ATOM 929 C CA . THR A 1 122 ? 3.260 -6.710 10.841 1.00 92.25 122 THR A CA 1
ATOM 930 C C . THR A 1 122 ? 3.593 -5.542 11.769 1.00 92.25 122 THR A C 1
ATOM 932 O O . THR A 1 122 ? 2.947 -5.351 12.794 1.00 92.25 122 THR A O 1
ATOM 935 N N . LYS A 1 123 ? 4.506 -4.660 11.346 1.00 91.00 123 LYS A N 1
ATOM 936 C CA . LYS A 1 123 ? 4.897 -3.469 12.109 1.00 91.00 123 LYS A CA 1
ATOM 937 C C . LYS A 1 123 ? 3.730 -2.527 12.409 1.00 91.00 123 LYS A C 1
ATOM 939 O O . LYS A 1 123 ? 3.737 -1.856 13.439 1.00 91.00 123 LYS A O 1
ATOM 944 N N . LEU A 1 124 ? 2.768 -2.401 11.496 1.00 89.38 124 LEU A N 1
ATOM 945 C CA . LEU A 1 124 ? 1.591 -1.553 11.699 1.00 89.38 124 LEU A CA 1
ATOM 946 C C . LEU A 1 124 ? 0.557 -2.209 12.614 1.00 89.38 124 LEU A C 1
ATOM 948 O O . LEU A 1 124 ? -0.064 -1.505 13.407 1.00 89.38 124 LEU A O 1
ATOM 952 N N . LEU A 1 125 ? 0.410 -3.531 12.545 1.00 87.38 125 LEU A N 1
ATOM 953 C CA . LEU A 1 125 ? -0.439 -4.285 13.465 1.00 87.38 125 LEU A CA 1
ATOM 954 C C . LEU A 1 125 ? 0.106 -4.241 14.899 1.00 87.38 125 LEU A C 1
ATOM 956 O O . LEU A 1 125 ? -0.667 -4.005 15.822 1.00 87.38 125 LEU A O 1
ATOM 960 N N . ASP A 1 126 ? 1.425 -4.333 15.075 1.00 84.12 126 ASP A N 1
ATOM 961 C CA . ASP A 1 126 ? 2.088 -4.243 16.387 1.00 84.12 126 ASP A CA 1
ATOM 962 C C . ASP A 1 126 ? 2.022 -2.837 17.014 1.00 84.12 126 ASP A C 1
ATOM 964 O O . ASP A 1 126 ? 2.225 -2.667 18.215 1.00 84.12 126 ASP A O 1
ATOM 968 N N . ARG A 1 127 ? 1.760 -1.803 16.202 1.00 73.50 127 ARG A N 1
ATOM 969 C CA . ARG A 1 127 ? 1.596 -0.411 16.656 1.00 73.50 127 ARG A CA 1
ATOM 970 C C . ARG A 1 127 ? 0.185 -0.087 17.135 1.00 73.50 127 ARG A C 1
ATOM 972 O O . ARG A 1 127 ? 0.004 0.965 17.751 1.00 73.50 127 ARG A O 1
ATOM 979 N N . ALA A 1 128 ? -0.808 -0.927 16.840 1.00 59.59 128 ALA A N 1
ATOM 980 C CA . ALA A 1 128 ? -2.134 -0.752 17.416 1.00 59.59 128 ALA A CA 1
ATOM 981 C C . ALA A 1 128 ? -2.007 -0.883 18.945 1.00 59.59 128 ALA A C 1
ATOM 983 O O . ALA A 1 128 ? -1.333 -1.806 19.404 1.00 59.59 128 ALA A O 1
ATOM 984 N N . PRO A 1 129 ? -2.579 0.035 19.747 1.00 48.59 129 PRO A N 1
ATOM 985 C CA . PRO A 1 129 ? -2.381 0.005 21.187 1.00 48.59 129 PRO A CA 1
ATOM 986 C C . PRO A 1 129 ? -2.825 -1.352 21.737 1.00 48.59 129 PRO A C 1
ATOM 988 O O . PRO A 1 129 ? -3.997 -1.723 21.647 1.00 48.59 129 PRO A O 1
ATOM 991 N N . ALA A 1 130 ? -1.869 -2.086 22.311 1.00 45.59 130 ALA A N 1
ATOM 992 C CA . ALA A 1 130 ? -2.177 -3.135 23.263 1.00 45.59 130 ALA A CA 1
ATOM 993 C C . ALA A 1 130 ? -3.013 -2.495 24.382 1.00 45.59 130 ALA A C 1
ATOM 995 O O . ALA A 1 130 ? -2.693 -1.402 24.845 1.00 45.59 130 ALA A O 1
ATOM 996 N N . PHE A 1 131 ? -4.120 -3.152 24.720 1.00 40.84 131 PHE A N 1
ATOM 997 C CA . PHE A 1 131 ? -5.054 -2.838 25.800 1.00 40.84 131 PHE A CA 1
ATOM 998 C C . PHE A 1 131 ? -4.478 -1.944 26.917 1.00 40.84 131 PHE A C 1
ATOM 1000 O O . PHE A 1 131 ? -3.462 -2.278 27.520 1.00 40.84 131 PHE A O 1
ATOM 1007 N N . ILE A 1 132 ? -5.194 -0.871 27.268 1.00 42.91 132 ILE A N 1
ATOM 1008 C CA . ILE A 1 132 ? -5.147 -0.364 28.643 1.00 42.91 132 ILE A CA 1
ATOM 1009 C C . ILE A 1 132 ? -5.980 -1.359 29.459 1.00 42.91 132 ILE A C 1
ATOM 1011 O O . ILE A 1 132 ? -7.197 -1.437 29.289 1.00 42.91 132 ILE A O 1
ATOM 1015 N N . GLU A 1 133 ? -5.322 -2.180 30.274 1.00 40.69 133 GLU A N 1
ATOM 1016 C CA . GLU A 1 133 ? -5.990 -2.886 31.364 1.00 40.69 133 GLU A CA 1
ATOM 1017 C C . GLU A 1 133 ? -6.416 -1.829 32.392 1.00 40.69 133 GLU A C 1
ATOM 1019 O O . GLU A 1 133 ? -5.600 -1.346 33.171 1.00 40.69 133 GLU A O 1
ATOM 1024 N N . ASP A 1 134 ? -7.684 -1.416 32.364 1.00 40.66 134 ASP A N 1
ATOM 1025 C CA . ASP A 1 134 ? -8.303 -0.775 33.526 1.00 40.66 134 ASP A CA 1
ATOM 1026 C C . ASP A 1 134 ? -8.506 -1.867 34.589 1.00 40.66 134 ASP A C 1
ATOM 1028 O O . ASP A 1 134 ? -9.462 -2.649 34.531 1.00 40.66 134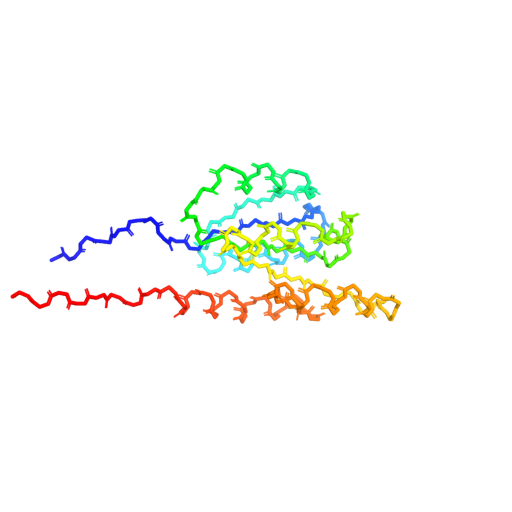 ASP A O 1
ATOM 1032 N N . GLU A 1 135 ? -7.564 -1.953 35.530 1.00 40.50 135 GLU A N 1
ATOM 1033 C CA . GLU A 1 135 ? -7.765 -2.620 36.817 1.00 40.50 135 GLU A CA 1
ATOM 1034 C C . GLU A 1 135 ? -8.899 -1.898 37.571 1.00 40.50 135 GLU A C 1
ATOM 1036 O O . GLU A 1 135 ? -8.745 -0.751 37.994 1.00 40.50 135 GLU A O 1
ATOM 1041 N N . PHE A 1 136 ? -10.038 -2.576 37.737 1.00 46.81 136 PHE A N 1
ATOM 1042 C CA . PHE A 1 136 ? -11.059 -2.257 38.741 1.00 46.81 136 PHE A CA 1
ATOM 1043 C C . PHE A 1 136 ? -11.072 -3.337 39.820 1.00 46.81 136 PHE A C 1
ATOM 1045 O O . PHE A 1 136 ? -11.098 -4.534 39.444 1.00 46.81 136 PHE A O 1
#

Radius of gyration: 15.54 Å; Cα contacts (8 Å, |Δi|>4): 189; chains: 1; bounding box: 33×30×53 Å

Secondary structure (DSSP, 8-state):
-PPP-GGG--EEEEES-TT-HHHHHHHHHHHHTT-EEEEESSHHHHHHHHHH-SS--EEEEEEHHHHTTTTTHHHHHHHHTT-EEEEE--TT-GGGHHHHHHHHHTT-EEESSGGGHHHHHHHHHTTSPP------

Sequence (136 aa):
MGKFSPDMQLYAIVVGSSADEFVCYTMNLLGDYGLKFILCDDIYRAVGELAKNRNGNVLVIGRVEQLSREHGRFFQKVSENGFSCCCLADAGSAHKRKQILAVIETGAFVVNEPAEIGEVVTKLLDRAPAFIEDEF

Foldseek 3Di:
DDDPPPAEAEEEEEEADPPDPLSVLLVVLCVVVVHHYDYDNAPVVVVVVVVVDQDYQYEYEEALCRCCPVVNVNLLVCLVSVYEYEHAYEPVVPVCPVSVVSNVVSVYHYDPDSVCVNVVVVVSVVPPDDDPPPDD

Organism: NCBI:txid412755